Protein AF-A0A661DD95-F1 (afdb_monomer)

Solvent-accessible surface area (backbone atoms only — not comparable to full-atom values): 4912 Å² total; per-residue (Å²): 138,85,83,77,82,89,78,86,80,84,89,76,95,57,86,80,71,61,66,32,45,37,36,30,42,36,37,35,17,42,89,86,66,49,81,73,52,72,47,82,45,78,40,78,23,72,46,70,66,58,32,48,55,54,49,50,56,54,48,51,55,50,27,67,74,72,66,48,66,46,75,48,82,42,83,76,48,77,90

Sequence (79 aa):
MFQAPNVGVGGSDHGNREKKEYCYTVAFFDEEGTWLCTEPFTVYAYDSDEATCAVDDSVEQHCEEFGYDSVDITLEDVC

Nearest PDB structures (foldseek):
  5t2a-assembly1_Q  TM=6.326E-01  e=6.596E+00  Leishmania donovani
  6q1f-assembly1_5  TM=4.248E-01  e=1.074E+00  Human herpesvirus 6 strain Z29
  3jbp-assembly1_AU  TM=4.691E-01  e=9.122E+00  Plasmodium falciparum 3D7

Radius of gyration: 19.29 Å; Cα contacts (8 Å, |Δi|>4): 109; chains: 1; bounding box: 34×36×57 Å

Structure (mmCIF, N/CA/C/O backbone):
data_AF-A0A661DD95-F1
#
_entry.id   AF-A0A661DD95-F1
#
loop_
_atom_site.group_PDB
_atom_site.id
_atom_site.type_symbol
_atom_site.label_atom_id
_atom_site.label_alt_id
_atom_site.label_comp_id
_atom_site.label_asym_id
_atom_site.label_entity_id
_atom_site.label_seq_id
_atom_site.pdbx_PDB_ins_code
_atom_site.Cartn_x
_atom_site.Cartn_y
_atom_site.Cartn_z
_atom_site.occupancy
_atom_site.B_iso_or_equiv
_atom_site.auth_seq_id
_atom_site.auth_comp_id
_atom_site.auth_asym_id
_atom_site.auth_atom_id
_atom_site.pdbx_PDB_model_num
ATOM 1 N N . MET A 1 1 ? 10.298 29.631 -39.336 1.00 39.62 1 MET A N 1
ATOM 2 C CA . MET A 1 1 ? 10.336 28.195 -39.683 1.00 39.62 1 MET A CA 1
ATOM 3 C C . MET A 1 1 ? 11.418 27.574 -38.818 1.00 39.62 1 MET A C 1
ATOM 5 O O . MET A 1 1 ? 12.572 27.918 -39.016 1.00 39.62 1 MET A O 1
ATOM 9 N N . PHE A 1 2 ? 11.061 26.779 -37.811 1.00 41.66 2 PHE A N 1
ATOM 10 C CA . PHE A 1 2 ? 12.041 26.088 -36.969 1.00 41.66 2 PHE A CA 1
ATOM 11 C C . PHE A 1 2 ? 11.997 24.601 -37.326 1.00 41.66 2 PHE A C 1
ATOM 13 O O . PHE A 1 2 ? 10.993 23.939 -37.083 1.00 41.66 2 PHE A O 1
ATOM 20 N N . GLN A 1 3 ? 13.056 24.106 -37.969 1.00 45.03 3 GLN A N 1
ATOM 21 C CA . GLN A 1 3 ? 13.327 22.674 -38.085 1.00 45.03 3 GLN A CA 1
ATOM 22 C C . GLN A 1 3 ? 14.098 22.246 -36.835 1.00 45.03 3 GLN A C 1
ATOM 24 O O . GLN A 1 3 ? 15.179 22.772 -36.577 1.00 45.03 3 GLN A O 1
ATOM 29 N N . ALA A 1 4 ? 13.553 21.296 -36.078 1.00 57.09 4 ALA A N 1
ATOM 30 C CA . ALA A 1 4 ? 14.315 20.537 -35.094 1.00 57.09 4 ALA A CA 1
ATOM 31 C C . ALA A 1 4 ? 14.940 19.313 -35.795 1.00 57.09 4 ALA A C 1
ATOM 33 O O . ALA A 1 4 ? 14.256 18.670 -36.599 1.00 57.09 4 ALA A O 1
ATOM 34 N N . PRO A 1 5 ? 16.221 18.988 -35.551 1.00 45.44 5 PRO A N 1
ATOM 35 C CA . PRO A 1 5 ? 16.844 17.817 -36.145 1.00 45.44 5 PRO A CA 1
ATOM 36 C C . PRO A 1 5 ? 16.322 16.538 -35.482 1.00 45.44 5 PRO A C 1
ATOM 38 O O . PRO A 1 5 ? 16.356 16.388 -34.264 1.00 45.44 5 PRO A O 1
ATOM 41 N N . ASN A 1 6 ? 15.875 15.601 -36.320 1.00 47.56 6 ASN A N 1
ATOM 42 C CA . ASN A 1 6 ? 15.743 14.194 -35.965 1.00 47.56 6 ASN A CA 1
ATOM 43 C C . ASN A 1 6 ? 17.131 13.662 -35.586 1.00 47.56 6 ASN A C 1
ATOM 45 O O . ASN A 1 6 ? 17.990 13.532 -36.459 1.00 47.56 6 ASN A O 1
ATOM 49 N N . VAL A 1 7 ? 17.341 13.323 -34.315 1.00 48.84 7 VAL A N 1
ATOM 50 C CA . VAL A 1 7 ? 18.410 12.404 -33.918 1.00 48.84 7 VAL A CA 1
ATO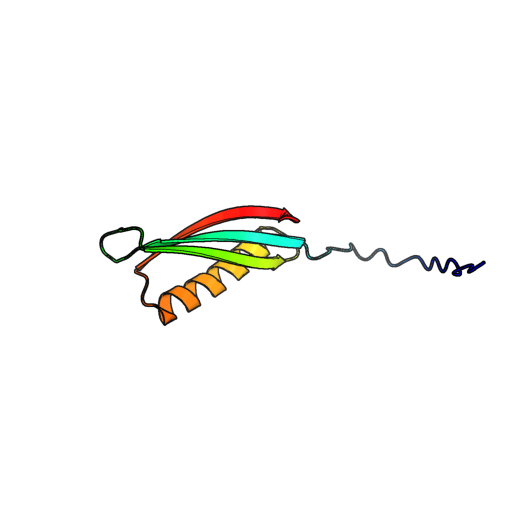M 51 C C . VAL A 1 7 ? 17.738 11.145 -33.384 1.00 48.84 7 VAL A C 1
ATOM 53 O O . VAL A 1 7 ? 17.300 11.054 -32.244 1.00 48.84 7 VAL A O 1
ATOM 56 N N . GLY A 1 8 ? 17.564 10.186 -34.290 1.00 47.62 8 GLY A N 1
ATOM 57 C CA . GLY A 1 8 ? 17.421 8.794 -33.909 1.00 47.62 8 GLY A CA 1
ATOM 58 C C . GLY A 1 8 ? 18.815 8.266 -33.604 1.00 47.62 8 GLY A C 1
ATOM 59 O O . GLY A 1 8 ? 19.694 8.319 -34.464 1.00 47.62 8 GLY A O 1
ATOM 60 N N . VAL A 1 9 ? 19.017 7.761 -32.393 1.00 49.06 9 VAL A N 1
ATOM 61 C CA . VAL A 1 9 ? 20.126 6.861 -32.079 1.00 49.06 9 VAL A CA 1
ATOM 62 C C . VAL A 1 9 ? 19.501 5.655 -31.404 1.00 49.06 9 VAL A C 1
ATOM 64 O O . VAL A 1 9 ? 18.950 5.756 -30.312 1.00 49.06 9 VAL A O 1
ATOM 67 N N . GLY A 1 10 ? 19.503 4.536 -32.122 1.00 40.56 10 GLY A N 1
ATOM 68 C CA . GLY A 1 10 ? 19.029 3.262 -31.616 1.00 40.56 10 GLY A CA 1
ATOM 69 C C . GLY A 1 10 ? 20.073 2.521 -30.784 1.00 40.56 10 GLY A C 1
ATOM 70 O O . GLY A 1 10 ? 21.263 2.821 -30.835 1.00 40.56 10 GLY A O 1
ATOM 71 N N . GLY A 1 11 ? 19.587 1.471 -30.120 1.00 45.97 11 GLY A N 1
ATOM 72 C CA . GLY A 1 11 ? 20.332 0.234 -29.912 1.00 45.97 11 GLY A CA 1
ATOM 73 C C . GLY A 1 11 ? 21.007 0.062 -28.557 1.00 45.97 11 GLY A C 1
ATOM 74 O O . GLY A 1 11 ? 22.178 0.393 -28.400 1.00 45.97 11 GLY A O 1
ATOM 75 N N . SER A 1 12 ? 20.313 -0.601 -27.630 1.00 45.53 12 SER A N 1
ATOM 76 C CA . SER A 1 12 ? 20.900 -1.605 -26.731 1.00 45.53 12 SER A CA 1
ATOM 77 C C . SER A 1 12 ? 19.792 -2.543 -26.247 1.00 45.53 12 SER A C 1
ATOM 79 O O . SER A 1 12 ? 19.054 -2.222 -25.324 1.00 45.53 12 SER A O 1
ATOM 81 N N . ASP A 1 13 ? 19.671 -3.694 -26.908 1.00 53.84 13 ASP A N 1
ATOM 82 C CA . ASP A 1 13 ? 18.849 -4.840 -26.503 1.00 53.84 13 ASP A CA 1
ATOM 83 C C . ASP A 1 13 ? 19.520 -5.540 -25.301 1.00 53.84 13 ASP A C 1
ATOM 85 O O . ASP A 1 13 ? 20.132 -6.596 -25.407 1.00 53.84 13 ASP A O 1
ATOM 89 N N . HIS A 1 14 ? 19.509 -4.874 -24.148 1.00 52.44 14 HIS A N 1
ATOM 90 C CA . HIS A 1 14 ? 19.498 -5.535 -22.847 1.00 52.44 14 HIS A CA 1
ATOM 91 C C . HIS A 1 14 ? 18.046 -5.439 -22.427 1.00 52.44 14 HIS A C 1
ATOM 93 O O . HIS A 1 14 ? 17.576 -4.310 -22.355 1.00 52.44 14 HIS A O 1
ATOM 99 N N . GLY A 1 15 ? 17.335 -6.560 -22.239 1.00 47.00 15 GLY A N 1
ATOM 100 C CA . GLY A 1 15 ? 15.892 -6.576 -21.964 1.00 47.00 15 GLY A CA 1
ATOM 101 C C . GLY A 1 15 ? 15.483 -5.399 -21.083 1.00 47.00 15 GLY A C 1
ATOM 102 O O . GLY A 1 15 ? 15.766 -5.399 -19.886 1.00 47.00 15 GLY A O 1
ATOM 103 N N . ASN A 1 16 ? 14.931 -4.361 -21.719 1.00 53.88 16 ASN A N 1
ATOM 104 C CA . ASN A 1 16 ? 14.715 -3.059 -21.108 1.00 53.88 16 ASN A CA 1
ATOM 105 C C . ASN A 1 16 ? 13.498 -3.225 -20.208 1.00 53.88 16 ASN A C 1
ATOM 107 O O . ASN A 1 16 ? 12.366 -2.996 -20.628 1.00 53.88 16 ASN A O 1
ATOM 111 N N . ARG A 1 17 ? 13.706 -3.768 -19.005 1.00 65.94 17 ARG A N 1
ATOM 112 C CA . ARG A 1 17 ? 12.685 -3.717 -17.968 1.00 65.94 17 ARG A CA 1
ATOM 113 C C . ARG A 1 17 ? 12.619 -2.249 -17.594 1.00 65.94 17 ARG A C 1
ATOM 115 O O . ARG A 1 17 ? 13.474 -1.751 -16.876 1.00 65.94 17 ARG A O 1
ATOM 122 N N . GLU A 1 18 ? 11.680 -1.534 -18.185 1.00 83.38 18 GLU A N 1
ATOM 123 C CA . GLU A 1 18 ? 11.376 -0.171 -17.783 1.00 83.38 18 GLU A CA 1
ATOM 124 C C . GLU A 1 18 ? 10.627 -0.251 -16.455 1.00 83.38 18 GLU A C 1
ATOM 126 O O . GLU A 1 18 ? 9.764 -1.117 -16.273 1.00 83.38 18 GLU A O 1
ATOM 131 N N . LYS A 1 19 ? 10.997 0.606 -15.499 1.00 87.12 19 LYS A N 1
ATOM 132 C CA . LYS A 1 19 ? 10.205 0.741 -14.280 1.00 87.12 19 LYS A CA 1
ATOM 133 C C . LYS A 1 19 ? 8.856 1.330 -14.661 1.00 87.12 19 LYS A C 1
ATOM 135 O O . LYS A 1 19 ? 8.807 2.323 -15.383 1.00 87.12 19 LYS A O 1
ATOM 140 N N . LYS A 1 20 ? 7.798 0.711 -14.161 1.00 90.38 20 LYS A N 1
ATOM 141 C CA . LYS A 1 20 ? 6.429 1.205 -14.260 1.00 90.38 20 LYS A CA 1
ATOM 142 C C . LYS A 1 20 ? 6.040 1.857 -12.952 1.00 90.38 20 LYS A C 1
ATOM 144 O O . LYS A 1 20 ? 6.614 1.540 -11.905 1.00 90.38 20 LYS A O 1
ATOM 149 N N . GLU A 1 21 ? 5.090 2.767 -13.034 1.00 91.31 21 GLU A N 1
ATOM 150 C CA . GLU A 1 21 ? 4.493 3.370 -11.854 1.00 91.31 21 GLU A CA 1
ATOM 151 C C . GLU A 1 21 ? 3.330 2.487 -11.400 1.00 91.31 21 GLU A C 1
ATOM 153 O O . GLU A 1 21 ? 2.466 2.123 -12.195 1.00 91.31 21 GLU A O 1
ATOM 158 N N . TYR A 1 22 ? 3.328 2.106 -10.127 1.00 92.38 22 TYR A N 1
ATOM 159 C CA . TYR A 1 22 ? 2.243 1.354 -9.509 1.00 92.38 22 TYR A CA 1
ATOM 160 C C . TYR A 1 22 ? 1.606 2.230 -8.441 1.00 92.38 22 TYR A C 1
ATOM 162 O O . TYR A 1 22 ? 2.297 2.710 -7.536 1.00 92.38 22 TYR A O 1
ATOM 170 N N . CYS A 1 23 ? 0.294 2.417 -8.550 1.00 91.56 23 CYS A N 1
ATOM 171 C CA . CYS A 1 23 ? -0.496 3.210 -7.622 1.00 91.56 23 CYS A CA 1
ATOM 172 C C . CYS A 1 23 ? -1.368 2.287 -6.773 1.00 91.56 23 CYS A C 1
ATOM 174 O O . CYS A 1 23 ? -2.252 1.594 -7.281 1.00 91.56 23 CYS A O 1
ATOM 176 N N . TYR A 1 24 ? -1.120 2.310 -5.471 1.00 92.38 24 TYR A N 1
ATOM 177 C CA . TYR A 1 24 ? -1.869 1.582 -4.463 1.00 92.38 24 TYR A CA 1
ATOM 178 C C . TYR A 1 24 ? -2.719 2.550 -3.652 1.00 92.38 24 TYR A C 1
ATOM 180 O O . TYR A 1 24 ? -2.303 3.667 -3.352 1.00 92.38 24 TYR A O 1
ATOM 188 N N . THR A 1 25 ? -3.897 2.093 -3.260 1.00 93.88 25 THR A N 1
ATOM 189 C CA . THR A 1 25 ? -4.727 2.745 -2.256 1.00 93.88 25 THR A CA 1
ATOM 190 C C . THR A 1 25 ? -4.666 1.906 -0.992 1.00 93.88 25 THR A C 1
ATOM 192 O O . THR A 1 25 ? -4.956 0.709 -1.031 1.00 93.88 25 THR A O 1
ATOM 195 N N . VAL A 1 26 ? -4.270 2.528 0.117 1.00 94.12 26 VAL A N 1
ATOM 196 C CA . VAL A 1 26 ? -4.097 1.848 1.403 1.00 94.12 26 VAL A CA 1
ATOM 197 C C . VAL A 1 26 ? -5.087 2.418 2.401 1.00 94.12 26 VAL A C 1
ATOM 199 O O . VAL A 1 26 ? -5.097 3.624 2.648 1.00 94.12 26 VAL A O 1
ATOM 202 N N . ALA A 1 27 ? -5.940 1.560 2.951 1.00 94.75 27 ALA A N 1
ATOM 203 C CA . ALA A 1 27 ? -6.856 1.911 4.025 1.00 94.75 27 ALA A CA 1
ATOM 204 C C . ALA A 1 27 ? -6.263 1.500 5.375 1.00 94.75 27 ALA A C 1
ATOM 206 O O . ALA A 1 27 ? -5.802 0.371 5.525 1.00 94.75 27 ALA A O 1
ATOM 207 N N . PHE A 1 28 ? -6.309 2.407 6.349 1.00 93.69 28 PHE A N 1
ATOM 208 C CA . PHE A 1 28 ? -5.784 2.190 7.696 1.00 93.69 28 PHE A CA 1
ATOM 209 C C . PHE A 1 28 ? -6.921 2.046 8.705 1.00 93.69 28 PHE A C 1
ATOM 211 O O . PHE A 1 28 ? -7.939 2.749 8.621 1.00 93.69 28 PHE A O 1
ATOM 218 N N . PHE A 1 29 ? -6.722 1.159 9.675 1.00 94.00 29 PHE A N 1
ATOM 219 C CA . PHE A 1 29 ? -7.704 0.821 10.698 1.00 94.00 29 PHE A CA 1
ATOM 220 C C . PHE A 1 29 ? -7.084 0.874 12.102 1.00 94.00 29 PHE A C 1
ATOM 222 O O . PHE A 1 29 ? -5.878 0.669 12.276 1.00 94.00 29 PHE A O 1
ATOM 229 N N . ASP A 1 30 ? -7.915 1.162 13.105 1.00 92.00 30 ASP A N 1
ATOM 230 C CA . ASP A 1 30 ? -7.534 1.038 14.518 1.00 92.00 30 ASP A CA 1
ATOM 231 C C . ASP A 1 30 ? -7.626 -0.414 15.025 1.00 92.00 30 ASP A C 1
ATOM 233 O O . ASP A 1 30 ? -8.026 -1.323 14.296 1.00 92.00 30 ASP A O 1
ATOM 237 N N . GLU A 1 31 ? -7.274 -0.623 16.298 1.00 91.81 31 GLU A N 1
ATOM 238 C CA . GLU A 1 31 ? -7.336 -1.927 16.981 1.00 91.81 31 GLU A CA 1
ATOM 239 C C . GLU A 1 31 ? -8.753 -2.530 17.046 1.00 91.81 31 GLU A C 1
ATOM 241 O O . GLU A 1 31 ? -8.918 -3.738 17.227 1.00 91.81 31 GLU A O 1
ATOM 246 N N . GLU A 1 32 ? -9.793 -1.704 16.896 1.00 92.75 32 GLU A N 1
ATOM 247 C CA . GLU A 1 32 ? -11.190 -2.144 16.860 1.00 92.75 32 GLU A CA 1
ATOM 248 C C . GLU A 1 32 ? -11.643 -2.506 15.430 1.00 92.75 32 GLU A C 1
ATOM 250 O O . GLU A 1 32 ? -12.767 -2.980 15.233 1.00 92.75 32 GLU A O 1
ATOM 255 N N . GLY A 1 33 ? -10.775 -2.320 14.427 1.00 88.94 33 GLY A N 1
ATOM 256 C CA . GLY A 1 33 ? -11.085 -2.500 13.010 1.00 88.94 33 GLY A CA 1
ATOM 257 C C . GLY A 1 33 ? -11.913 -1.353 12.424 1.00 88.94 33 GLY A C 1
ATOM 258 O O . GLY A 1 33 ? -12.555 -1.519 11.381 1.00 88.94 33 GLY A O 1
ATOM 259 N N . THR A 1 34 ? -11.945 -0.192 13.082 1.00 93.06 34 THR A N 1
ATOM 260 C CA . THR A 1 34 ? -12.619 1.002 12.568 1.00 93.06 34 THR A CA 1
ATOM 261 C C . THR A 1 34 ? -11.770 1.627 11.478 1.00 93.06 34 THR A C 1
ATOM 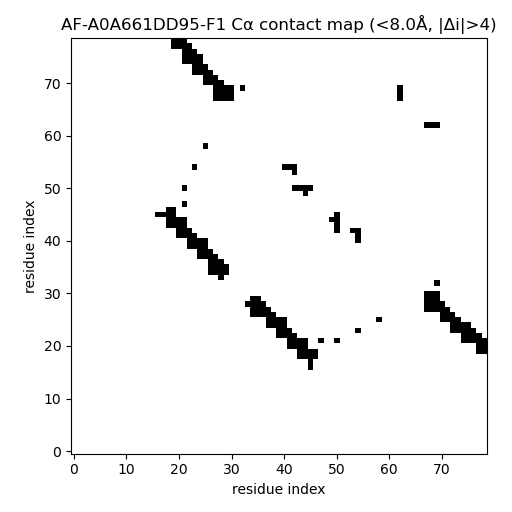263 O O . THR A 1 34 ? -10.589 1.899 11.670 1.00 93.06 34 THR A O 1
ATOM 266 N N . TRP A 1 35 ? -12.387 1.900 10.331 1.00 92.75 35 TRP A N 1
ATOM 267 C CA . TRP A 1 35 ? -11.732 2.623 9.248 1.00 92.75 35 TRP A CA 1
ATOM 268 C C . TRP A 1 35 ? -11.392 4.053 9.680 1.00 92.75 35 TRP A C 1
ATOM 270 O O . TRP A 1 35 ? -12.290 4.829 10.023 1.00 92.75 35 TRP A O 1
ATOM 280 N N . LEU A 1 36 ? -10.103 4.394 9.647 1.00 92.38 36 LEU A N 1
ATOM 281 C CA . LEU A 1 36 ? -9.596 5.706 10.045 1.00 92.38 36 LEU A CA 1
ATOM 282 C C . LEU A 1 36 ? -9.434 6.623 8.835 1.00 92.38 36 LEU A C 1
ATOM 284 O O . LEU A 1 36 ? -9.968 7.735 8.808 1.00 92.38 36 LEU A O 1
ATOM 288 N N . CYS A 1 37 ? -8.681 6.163 7.838 1.00 93.12 37 CYS A N 1
ATOM 289 C CA . CYS A 1 37 ? -8.336 6.951 6.665 1.00 93.12 37 CYS A CA 1
ATOM 290 C C . CYS A 1 37 ? -7.915 6.069 5.486 1.00 93.12 37 CYS A C 1
ATOM 292 O O . CYS A 1 37 ? -7.847 4.840 5.558 1.00 93.12 37 CYS A O 1
ATOM 294 N N . THR A 1 38 ? -7.664 6.718 4.353 1.00 94.12 38 THR A N 1
ATOM 295 C CA . THR A 1 38 ? -7.154 6.072 3.149 1.00 94.12 38 THR A CA 1
ATOM 296 C C . THR A 1 38 ? -6.169 6.995 2.465 1.00 94.12 38 THR A C 1
ATOM 298 O O . THR A 1 38 ? -6.478 8.173 2.269 1.00 94.12 38 THR A O 1
ATOM 301 N N . GLU A 1 39 ? -5.010 6.460 2.092 1.00 91.38 39 GLU A N 1
ATOM 302 C CA . GLU A 1 39 ? -3.938 7.224 1.462 1.00 91.38 39 GLU A CA 1
ATOM 303 C C . GLU A 1 39 ? -3.404 6.535 0.200 1.00 91.38 39 GLU A C 1
ATOM 305 O O . GLU A 1 39 ? -3.345 5.303 0.132 1.00 91.38 39 GLU A O 1
ATOM 310 N N . PRO A 1 40 ? -3.030 7.322 -0.825 1.00 92.56 40 PRO A N 1
ATOM 311 C CA . PRO A 1 40 ? -2.408 6.795 -2.026 1.00 92.56 40 PRO A CA 1
ATOM 312 C C . PRO A 1 40 ? -0.902 6.577 -1.823 1.00 92.56 40 PRO A C 1
ATOM 314 O O . PRO A 1 40 ? -0.192 7.470 -1.360 1.00 92.56 40 PRO A O 1
ATOM 317 N N . PHE A 1 41 ? -0.405 5.424 -2.262 1.00 92.19 41 PHE A N 1
ATOM 318 C CA . PHE A 1 41 ? 1.016 5.087 -2.313 1.00 92.19 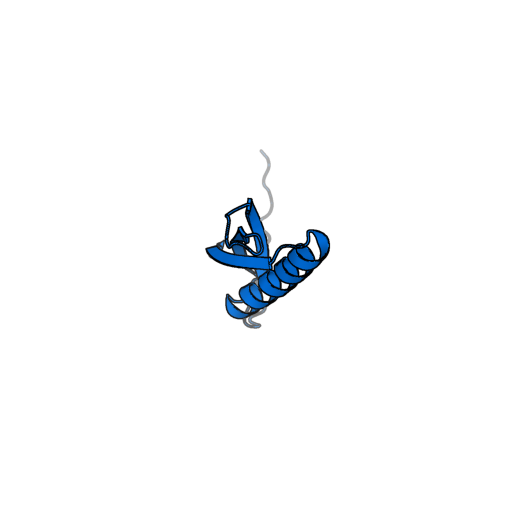41 PHE A CA 1
ATOM 319 C C . PHE A 1 41 ? 1.438 4.849 -3.760 1.00 92.19 41 PHE A C 1
ATOM 321 O O . PHE A 1 41 ? 0.842 4.041 -4.470 1.00 92.19 41 PHE A O 1
ATOM 328 N N . THR A 1 42 ? 2.49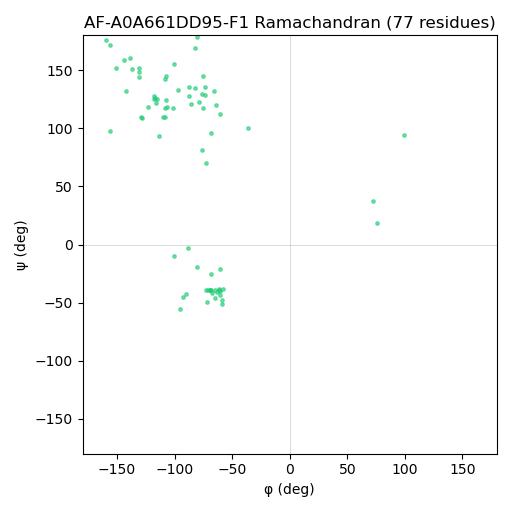4 5.533 -4.196 1.00 92.31 42 THR A N 1
ATOM 329 C CA . THR A 1 42 ? 3.036 5.401 -5.553 1.00 92.31 42 THR A CA 1
ATOM 330 C C . THR A 1 42 ? 4.457 4.860 -5.494 1.00 92.31 42 THR A C 1
ATOM 332 O O . THR A 1 42 ? 5.314 5.436 -4.822 1.00 92.31 42 THR A O 1
ATOM 335 N N . VAL A 1 43 ? 4.725 3.772 -6.218 1.00 92.62 43 VAL A N 1
ATOM 336 C CA . VAL A 1 43 ? 6.047 3.125 -6.267 1.00 92.62 43 VAL A CA 1
ATOM 337 C C . VAL A 1 43 ? 6.492 2.866 -7.707 1.00 92.62 43 VAL A C 1
ATOM 339 O O . VAL A 1 43 ? 5.676 2.607 -8.589 1.00 92.62 43 VAL A O 1
ATOM 342 N N . TYR A 1 44 ? 7.806 2.909 -7.948 1.00 91.88 44 TYR A N 1
ATOM 343 C CA . TYR A 1 44 ? 8.401 2.637 -9.261 1.00 91.88 44 TYR A CA 1
ATOM 344 C C . TYR A 1 44 ? 9.169 1.312 -9.257 1.00 91.88 44 TYR A C 1
ATOM 346 O O . TYR A 1 44 ? 10.269 1.227 -8.694 1.00 91.88 44 TYR A O 1
ATOM 354 N N . ALA A 1 45 ? 8.635 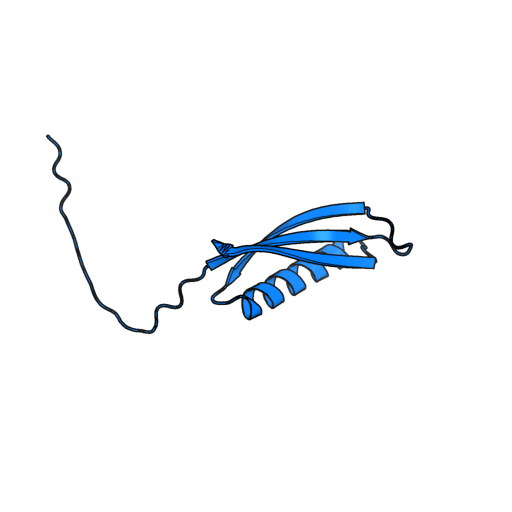0.305 -9.947 1.00 91.75 45 ALA A N 1
ATOM 355 C CA . ALA A 1 45 ? 9.151 -1.066 -9.925 1.00 91.75 45 ALA A CA 1
ATOM 356 C C . ALA A 1 45 ? 9.152 -1.719 -11.316 1.00 91.75 45 ALA A C 1
ATOM 358 O O . ALA A 1 45 ? 8.453 -1.275 -12.230 1.00 91.75 45 ALA A O 1
ATOM 359 N N . TYR A 1 46 ? 9.947 -2.774 -11.502 1.00 89.12 46 TYR A N 1
ATOM 360 C CA . TYR A 1 46 ? 10.030 -3.488 -12.784 1.00 89.12 46 TYR A CA 1
ATOM 361 C C . TYR A 1 46 ? 8.886 -4.487 -13.001 1.00 89.12 46 TYR A C 1
ATOM 363 O O . TYR A 1 46 ? 8.632 -4.909 -14.135 1.00 89.12 46 TYR A O 1
ATOM 371 N N . ASP A 1 47 ? 8.217 -4.892 -11.927 1.00 88.44 47 ASP A N 1
ATOM 372 C CA . ASP A 1 47 ? 7.064 -5.787 -11.914 1.00 88.44 47 ASP A CA 1
ATOM 373 C C . ASP A 1 47 ? 6.218 -5.559 -10.652 1.00 88.44 47 ASP A C 1
ATOM 375 O O . ASP A 1 47 ? 6.594 -4.799 -9.760 1.00 88.44 47 ASP A O 1
ATOM 379 N N . SER A 1 48 ? 5.044 -6.189 -10.610 1.00 87.38 48 SER A N 1
ATOM 380 C CA . SER A 1 48 ? 4.087 -6.041 -9.514 1.00 87.38 48 SER A CA 1
ATOM 381 C C . SER A 1 48 ? 4.567 -6.651 -8.197 1.00 87.38 48 SER A C 1
ATOM 383 O O . SER A 1 48 ? 4.102 -6.224 -7.148 1.00 87.38 48 SER A O 1
ATOM 385 N N . ASP A 1 49 ? 5.461 -7.643 -8.234 1.00 90.50 49 ASP A N 1
ATOM 386 C CA . ASP A 1 49 ? 5.980 -8.302 -7.029 1.00 90.50 49 ASP A CA 1
ATOM 387 C C . ASP A 1 49 ? 6.934 -7.350 -6.295 1.00 90.50 49 ASP A C 1
ATOM 389 O O . ASP A 1 49 ? 6.718 -7.026 -5.129 1.00 90.50 49 ASP A O 1
ATOM 393 N N . GLU A 1 50 ? 7.884 -6.759 -7.029 1.00 92.81 50 GLU A N 1
ATOM 394 C CA . GLU A 1 50 ? 8.762 -5.705 -6.504 1.00 92.81 50 GLU A CA 1
ATOM 395 C C . GLU A 1 50 ? 7.960 -4.472 -6.052 1.00 92.81 50 GLU A C 1
ATOM 397 O O . GLU A 1 50 ? 8.255 -3.896 -5.005 1.00 92.81 50 GLU A O 1
ATOM 402 N N . ALA A 1 51 ? 6.923 -4.083 -6.806 1.00 91.94 51 ALA A N 1
ATOM 403 C CA . ALA A 1 51 ? 6.032 -2.994 -6.411 1.00 91.94 51 ALA A CA 1
ATOM 404 C C . ALA A 1 51 ? 5.323 -3.292 -5.083 1.00 91.94 51 ALA A C 1
ATOM 406 O O . ALA A 1 51 ? 5.242 -2.414 -4.229 1.00 91.94 51 ALA A O 1
ATOM 407 N N . THR A 1 52 ? 4.835 -4.525 -4.911 1.00 91.81 52 THR A N 1
ATOM 408 C CA . THR A 1 52 ? 4.132 -4.957 -3.697 1.00 91.81 52 THR A CA 1
ATOM 409 C C . THR A 1 52 ? 5.072 -4.927 -2.495 1.00 91.81 52 THR A C 1
ATOM 411 O O . THR A 1 52 ? 4.725 -4.356 -1.470 1.00 91.81 52 THR A O 1
ATOM 414 N N . CYS A 1 53 ? 6.298 -5.444 -2.625 1.00 92.75 53 CYS A N 1
ATOM 415 C CA . CYS A 1 53 ? 7.285 -5.361 -1.545 1.00 92.75 53 CYS A CA 1
ATOM 416 C C . CYS A 1 53 ? 7.643 -3.912 -1.181 1.00 92.75 53 CYS A C 1
ATOM 418 O O . CYS A 1 53 ? 7.817 -3.599 -0.008 1.00 92.75 53 CYS A O 1
ATOM 420 N N . ALA A 1 54 ? 7.759 -3.025 -2.174 1.00 93.25 54 ALA A N 1
ATOM 421 C CA . ALA A 1 54 ? 8.089 -1.623 -1.930 1.00 93.25 54 ALA A CA 1
ATOM 422 C C . ALA A 1 54 ? 6.955 -0.859 -1.226 1.00 93.25 54 ALA A C 1
ATOM 424 O O . ALA A 1 54 ? 7.230 -0.016 -0.368 1.00 93.25 54 ALA A O 1
ATOM 425 N N . VAL A 1 55 ? 5.691 -1.130 -1.584 1.00 93.75 55 VAL A N 1
ATOM 426 C CA . VAL A 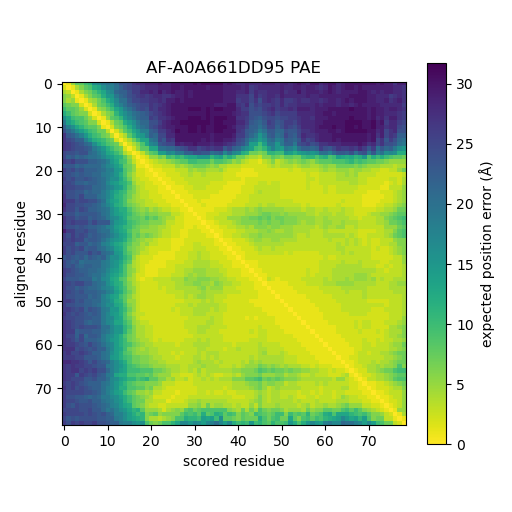1 55 ? 4.550 -0.519 -0.887 1.00 93.75 55 VAL A CA 1
ATOM 427 C C . VAL A 1 55 ? 4.388 -1.095 0.517 1.00 93.75 55 VAL A C 1
ATOM 429 O O . VAL A 1 55 ? 4.148 -0.319 1.429 1.00 93.75 55 VAL A O 1
ATOM 432 N N . ASP A 1 56 ? 4.598 -2.398 0.714 1.00 92.81 56 ASP A N 1
ATOM 433 C CA . ASP A 1 56 ? 4.501 -3.054 2.026 1.00 92.81 56 ASP A CA 1
ATOM 434 C C . ASP A 1 56 ? 5.481 -2.436 3.041 1.00 92.81 56 ASP A C 1
ATOM 436 O O . ASP A 1 56 ? 5.062 -1.992 4.105 1.00 92.81 56 ASP A O 1
ATOM 440 N N . ASP A 1 57 ? 6.751 -2.255 2.655 1.00 92.56 57 ASP A N 1
ATOM 441 C CA . ASP A 1 57 ? 7.776 -1.586 3.479 1.00 92.56 57 ASP A CA 1
ATOM 442 C C . ASP A 1 57 ? 7.421 -0.119 3.795 1.00 92.56 57 ASP A C 1
ATOM 444 O O . ASP A 1 57 ? 7.627 0.371 4.908 1.00 92.56 57 ASP A O 1
ATOM 448 N N . SER A 1 58 ? 6.841 0.586 2.819 1.00 91.88 58 SER A N 1
ATOM 449 C CA . SER A 1 58 ? 6.405 1.976 3.001 1.00 91.88 58 SER A CA 1
ATOM 450 C C . SER A 1 58 ? 5.207 2.076 3.948 1.00 91.88 58 SER A C 1
ATOM 452 O O . SER A 1 58 ? 5.125 3.008 4.749 1.00 91.88 58 SER A O 1
ATOM 454 N N . VAL A 1 59 ? 4.274 1.128 3.853 1.00 92.25 59 VAL A N 1
ATOM 455 C CA . VAL A 1 59 ? 3.073 1.058 4.688 1.00 92.25 59 VAL A CA 1
ATOM 456 C C . VAL A 1 59 ? 3.425 0.630 6.109 1.00 92.25 59 VAL A C 1
ATOM 458 O O . VAL A 1 59 ? 2.882 1.215 7.042 1.00 92.25 59 VAL A O 1
ATOM 461 N N . GLU A 1 60 ? 4.352 -0.314 6.298 1.00 91.56 60 GLU A N 1
ATOM 462 C CA . GLU A 1 60 ? 4.825 -0.740 7.623 1.00 91.56 60 GLU A CA 1
ATOM 463 C C . GLU A 1 60 ? 5.421 0.444 8.397 1.00 91.56 60 GLU A C 1
ATOM 465 O O . GLU A 1 60 ? 4.955 0.757 9.494 1.00 91.56 60 GLU A O 1
ATOM 470 N N . GLN A 1 61 ? 6.350 1.186 7.783 1.00 90.62 61 GLN A N 1
ATOM 471 C CA . GLN A 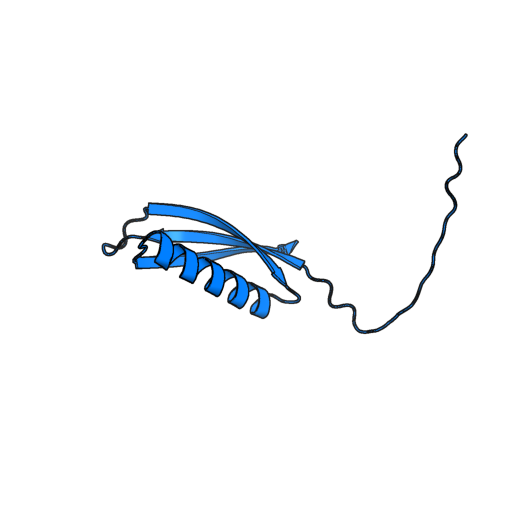1 61 ? 6.927 2.391 8.394 1.00 90.62 61 GLN A CA 1
ATOM 472 C C . GLN A 1 61 ? 5.862 3.441 8.735 1.00 90.62 61 GLN A C 1
ATOM 474 O O . GLN A 1 61 ? 5.933 4.099 9.774 1.00 90.62 61 GLN A O 1
ATOM 479 N N . HIS A 1 62 ? 4.858 3.595 7.871 1.00 89.44 62 HIS A N 1
ATOM 480 C CA . HIS A 1 62 ? 3.756 4.518 8.108 1.00 89.44 62 HIS A CA 1
ATOM 481 C C . HIS A 1 62 ? 2.864 4.056 9.277 1.00 89.44 62 HIS A C 1
ATOM 483 O O . HIS A 1 62 ? 2.472 4.863 10.119 1.00 89.44 62 HIS A O 1
ATOM 489 N N . CYS A 1 63 ? 2.598 2.753 9.400 1.00 89.88 63 CYS A N 1
ATOM 490 C CA . CYS A 1 63 ? 1.879 2.194 10.546 1.00 89.88 63 CYS A CA 1
ATOM 491 C C . CYS A 1 63 ? 2.645 2.394 11.853 1.00 89.88 63 CYS A C 1
ATOM 493 O O . CYS A 1 63 ? 2.033 2.760 12.853 1.00 89.88 63 CYS A O 1
ATOM 495 N N . GLU A 1 64 ? 3.968 2.215 11.850 1.00 89.94 64 GLU A N 1
ATOM 496 C CA . GLU A 1 64 ? 4.805 2.469 13.027 1.00 89.94 64 GLU A CA 1
ATOM 497 C C . GLU A 1 64 ? 4.825 3.954 13.425 1.00 89.94 64 GLU A C 1
ATOM 499 O O . GLU A 1 64 ? 4.791 4.272 14.616 1.00 89.94 64 GLU A O 1
ATOM 504 N N . GLU A 1 65 ? 4.857 4.869 12.448 1.00 91.00 65 GLU A N 1
ATOM 505 C CA . GLU A 1 65 ? 4.870 6.317 12.697 1.00 91.00 65 GLU A CA 1
ATOM 506 C C . GLU A 1 65 ? 3.548 6.817 13.303 1.00 91.00 65 GLU A C 1
ATOM 508 O O . GLU A 1 65 ? 3.563 7.624 14.239 1.00 91.00 65 GLU A O 1
ATOM 513 N N . PHE A 1 66 ? 2.412 6.327 12.798 1.00 88.12 66 PHE A N 1
ATOM 514 C CA . PHE A 1 66 ? 1.078 6.798 13.194 1.00 88.12 66 PHE A CA 1
ATOM 515 C C . PHE A 1 66 ? 0.353 5.889 14.195 1.00 88.12 66 PHE A C 1
ATOM 517 O O . PHE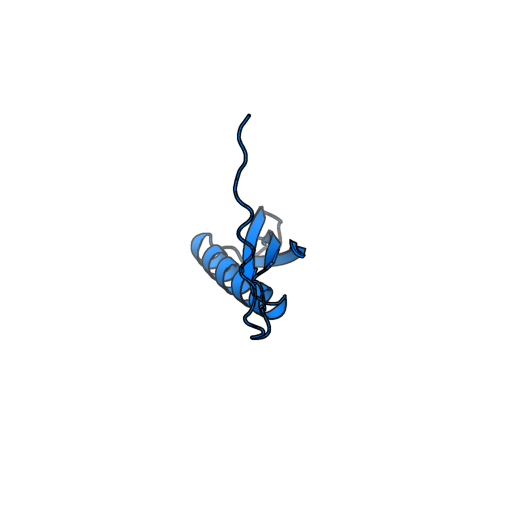 A 1 66 ? -0.660 6.298 14.765 1.00 88.12 66 PHE A O 1
ATOM 524 N N . GLY A 1 67 ? 0.882 4.695 14.461 1.00 88.50 67 GLY A N 1
ATOM 525 C CA . GLY A 1 67 ? 0.300 3.722 15.383 1.00 88.50 67 GLY A CA 1
ATOM 526 C C . GLY A 1 67 ? -0.970 3.056 14.851 1.00 88.50 67 GLY A C 1
ATOM 527 O O . GLY A 1 67 ? -1.901 2.838 15.625 1.00 88.50 67 GLY A O 1
ATOM 528 N N . TYR A 1 68 ? -1.035 2.768 13.548 1.00 90.81 68 TYR A N 1
ATOM 529 C CA . TYR A 1 68 ? -2.138 1.995 12.965 1.00 90.81 68 TYR A CA 1
ATOM 530 C C . TYR A 1 68 ? -2.001 0.506 13.308 1.00 90.81 68 TYR A C 1
ATOM 532 O O . TYR A 1 68 ? -0.887 -0.013 13.376 1.00 90.81 68 TYR A O 1
ATOM 540 N N . ASP A 1 69 ? -3.126 -0.181 13.520 1.00 91.06 69 ASP A N 1
ATOM 541 C CA . ASP A 1 69 ? -3.132 -1.599 13.915 1.00 91.06 69 ASP A CA 1
ATOM 542 C C . ASP A 1 69 ? -3.168 -2.533 12.701 1.00 91.06 69 ASP A C 1
ATOM 544 O O . ASP A 1 69 ? -2.443 -3.526 12.637 1.00 91.06 69 ASP A O 1
ATOM 548 N N . SER A 1 70 ? -3.995 -2.198 11.709 1.00 90.06 70 SER A N 1
ATOM 549 C CA . SER A 1 70 ? -4.143 -3.001 10.499 1.00 90.06 70 SER A CA 1
ATOM 550 C C . SER A 1 70 ? -4.353 -2.148 9.253 1.00 90.06 70 SER A C 1
ATOM 552 O O . SER A 1 70 ? -4.753 -0.980 9.320 1.00 90.06 70 SER A O 1
ATOM 554 N N . VAL A 1 71 ? -4.052 -2.750 8.099 1.00 93.38 71 VAL A N 1
ATOM 555 C CA . VAL A 1 71 ? -4.111 -2.110 6.783 1.00 93.38 71 VAL A CA 1
ATOM 556 C C . VAL A 1 71 ? -4.746 -3.016 5.739 1.00 93.38 71 VAL A C 1
ATOM 558 O O . VAL A 1 71 ? -4.629 -4.239 5.806 1.00 93.38 71 VAL A O 1
ATOM 561 N N . ASP A 1 72 ? -5.377 -2.398 4.747 1.00 92.62 72 ASP A N 1
ATOM 562 C CA . ASP A 1 72 ? -5.850 -3.055 3.529 1.00 92.62 72 ASP A CA 1
ATOM 563 C C . ASP A 1 72 ? -5.233 -2.351 2.315 1.00 92.62 72 ASP A C 1
ATOM 565 O O . ASP A 1 72 ? -5.422 -1.148 2.125 1.00 92.62 72 ASP A O 1
ATOM 569 N N . ILE A 1 73 ? -4.439 -3.086 1.532 1.00 91.75 73 ILE A N 1
ATOM 570 C CA . ILE A 1 73 ? -3.686 -2.564 0.385 1.00 91.75 73 ILE A CA 1
ATOM 571 C C . ILE A 1 73 ? -4.358 -3.048 -0.900 1.00 91.75 73 ILE A C 1
ATOM 573 O O . ILE A 1 73 ? -4.394 -4.247 -1.182 1.00 91.75 73 ILE A O 1
ATOM 577 N N . THR A 1 74 ? -4.831 -2.112 -1.720 1.00 91.44 74 THR A N 1
ATOM 578 C CA . THR A 1 74 ? -5.446 -2.398 -3.021 1.00 91.44 74 THR A CA 1
ATOM 579 C C . THR A 1 74 ? -4.636 -1.749 -4.144 1.00 91.44 74 THR A C 1
ATOM 581 O O . THR A 1 74 ? -4.391 -0.545 -4.122 1.00 91.44 74 THR A O 1
ATOM 584 N N . LEU A 1 75 ? -4.210 -2.534 -5.141 1.00 88.00 75 LEU A N 1
ATOM 585 C CA . LEU A 1 75 ? -3.598 -2.002 -6.365 1.00 88.00 75 LEU A CA 1
ATOM 586 C C . LEU A 1 75 ? -4.691 -1.409 -7.263 1.00 88.00 75 LEU A C 1
ATOM 588 O O . LEU A 1 75 ? -5.548 -2.151 -7.742 1.00 88.00 75 LEU A O 1
ATOM 592 N N . GLU A 1 76 ? -4.629 -0.104 -7.522 1.00 85.88 76 GLU A N 1
ATOM 593 C CA . GLU A 1 76 ? -5.620 0.595 -8.350 1.00 85.88 76 GLU 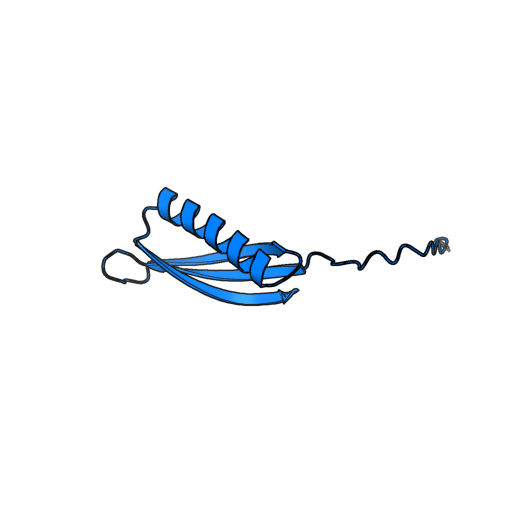A CA 1
ATOM 594 C C . GLU A 1 76 ? -5.200 0.660 -9.818 1.00 85.88 76 GLU A C 1
ATOM 596 O O . GLU A 1 76 ? -6.016 0.417 -10.708 1.00 85.88 76 GLU A O 1
ATOM 601 N N . ASP A 1 77 ? -3.936 1.001 -10.084 1.00 79.31 77 ASP A N 1
ATOM 602 C CA . ASP A 1 77 ? -3.479 1.295 -11.441 1.00 79.31 77 ASP A CA 1
ATOM 603 C C . ASP A 1 77 ? -1.989 0.976 -11.649 1.00 79.31 77 ASP A C 1
ATOM 605 O O . ASP A 1 77 ? -1.181 1.014 -10.713 1.00 79.31 77 ASP A O 1
ATOM 609 N N . VAL A 1 78 ? -1.640 0.649 -12.897 1.00 76.06 78 VAL A N 1
ATOM 610 C CA . VAL A 1 78 ? -0.264 0.434 -13.360 1.00 76.06 78 VAL A CA 1
ATOM 611 C C . VAL A 1 78 ? -0.057 1.270 -14.621 1.00 76.06 78 VAL A C 1
ATOM 613 O O . VAL A 1 78 ? -0.601 0.929 -15.677 1.00 76.06 78 VAL A O 1
ATOM 616 N N . CYS A 1 79 ? 0.749 2.325 -14.508 1.00 64.88 79 CYS A N 1
ATOM 617 C CA . CYS A 1 79 ? 1.070 3.263 -15.586 1.00 64.88 79 CYS A CA 1
ATOM 618 C C . CYS A 1 79 ? 2.388 2.909 -16.296 1.00 64.88 79 CYS A C 1
ATOM 620 O O . CYS A 1 79 ? 3.411 2.637 -15.616 1.00 64.88 79 CYS A O 1
#

Secondary structure (DSSP, 8-state):
--PPP--------S---PPEEEEEEEEEE-TT--EEEEEEEEEEESSHHHHHHHHHHHHHHHHHHHT--EEEEEEEEE-

Mean predicted aligned error: 10.36 Å

Foldseek 3Di:
DDDDDDDDDDDDPPPCLFWKKWKKKKWFAAPVRDTDDIDIDIDTGSDVVRVVVVVVVVVVVVCVVVVTDDMDIGTDDID

pLDDT: mean 81.48, std 17.91, range [39.62, 94.75]